Protein AF-A0A133V1S7-F1 (afdb_monomer_lite)

pLDDT: mean 77.65, std 17.3, range [42.25, 97.69]

Structure (mmCIF, N/CA/C/O backbone):
data_AF-A0A133V1S7-F1
#
_entry.id   AF-A0A133V1S7-F1
#
loop_
_atom_site.group_PDB
_atom_site.id
_atom_site.type_symbol
_atom_site.label_atom_id
_atom_site.label_alt_id
_atom_site.label_comp_id
_atom_site.label_asym_id
_atom_site.label_entity_id
_atom_site.label_seq_id
_atom_site.pdbx_PDB_ins_code
_atom_site.Cartn_x
_atom_site.Cartn_y
_atom_site.Cartn_z
_atom_site.occupancy
_atom_site.B_iso_or_equiv
_atom_site.auth_seq_id
_atom_site.auth_comp_id
_atom_site.auth_asym_id
_atom_site.auth_atom_id
_atom_site.pdbx_PDB_model_num
ATOM 1 N N . MET A 1 1 ? -3.676 -13.227 12.663 1.00 74.06 1 MET A N 1
ATOM 2 C CA . MET A 1 1 ? -4.029 -13.699 11.305 1.00 74.06 1 MET A CA 1
ATOM 3 C C . MET A 1 1 ? -3.963 -12.488 10.399 1.00 74.06 1 MET A C 1
ATOM 5 O O . MET A 1 1 ? -4.548 -11.480 10.767 1.00 74.06 1 MET A O 1
ATOM 9 N N . TYR A 1 2 ? -3.207 -12.548 9.304 1.00 82.75 2 TYR A N 1
ATOM 10 C CA . TYR A 1 2 ? -3.048 -11.411 8.394 1.00 82.75 2 TYR A CA 1
ATOM 11 C C . TYR A 1 2 ? -4.013 -11.534 7.215 1.00 82.75 2 TYR A C 1
ATOM 13 O O . TYR A 1 2 ? -4.240 -12.637 6.717 1.00 82.75 2 TYR A O 1
ATOM 21 N N . SER A 1 3 ? -4.557 -10.402 6.777 1.00 88.88 3 SER A N 1
ATOM 22 C CA . SER A 1 3 ? -5.368 -10.289 5.564 1.00 88.88 3 SER A CA 1
ATOM 23 C C . SER A 1 3 ? -4.608 -9.449 4.547 1.00 88.88 3 SER A C 1
ATOM 25 O O . SER A 1 3 ? -4.098 -8.385 4.888 1.00 88.88 3 SER A O 1
ATOM 27 N N . TYR A 1 4 ? -4.552 -9.913 3.301 1.00 90.75 4 TYR A N 1
ATOM 28 C CA . TYR A 1 4 ? -3.858 -9.220 2.217 1.00 90.75 4 TYR A CA 1
ATOM 29 C C . TYR A 1 4 ? -4.866 -8.587 1.260 1.00 90.75 4 TYR A C 1
ATOM 31 O O . TYR A 1 4 ? -5.846 -9.222 0.869 1.00 90.75 4 TYR A O 1
ATOM 39 N N . VAL A 1 5 ? -4.609 -7.339 0.869 1.00 89.44 5 VAL A N 1
ATOM 40 C CA . VAL A 1 5 ? -5.411 -6.604 -0.113 1.00 89.44 5 VAL A CA 1
ATOM 41 C C . VAL A 1 5 ? -4.484 -6.118 -1.217 1.00 89.44 5 VAL A C 1
ATOM 43 O O . VAL A 1 5 ? -3.595 -5.308 -0.975 1.00 89.44 5 VAL A O 1
ATOM 46 N N . PHE A 1 6 ? -4.713 -6.596 -2.438 1.00 90.94 6 PHE A N 1
ATOM 47 C CA . PHE A 1 6 ? -3.946 -6.191 -3.612 1.00 90.94 6 PHE A CA 1
ATOM 48 C C . PHE A 1 6 ? -4.680 -5.074 -4.353 1.00 90.94 6 PHE A C 1
ATOM 50 O O . PHE A 1 6 ? -5.804 -5.258 -4.821 1.00 90.94 6 PHE A O 1
ATOM 57 N N . LEU A 1 7 ? -4.040 -3.912 -4.485 1.00 89.88 7 LEU A N 1
ATOM 58 C CA . LEU A 1 7 ? -4.552 -2.803 -5.291 1.00 89.88 7 LEU A CA 1
ATOM 59 C C . LEU A 1 7 ? -3.862 -2.825 -6.656 1.00 89.88 7 LEU A C 1
ATOM 61 O O . LEU A 1 7 ? -2.716 -2.405 -6.784 1.00 89.88 7 LEU A O 1
ATOM 65 N N . ILE A 1 8 ? -4.560 -3.306 -7.684 1.00 89.00 8 ILE A N 1
ATOM 66 C CA . ILE A 1 8 ? -4.006 -3.486 -9.034 1.00 89.00 8 ILE A CA 1
ATOM 67 C C . ILE A 1 8 ? -4.582 -2.427 -9.976 1.00 89.00 8 ILE A C 1
ATOM 69 O O . ILE A 1 8 ? -5.782 -2.162 -9.988 1.00 89.00 8 ILE A O 1
ATOM 73 N N . GLY A 1 9 ? -3.724 -1.811 -10.787 1.00 86.00 9 GLY A N 1
ATOM 74 C CA . GLY A 1 9 ? -4.143 -0.848 -11.801 1.00 86.00 9 GLY A CA 1
ATOM 75 C C . GLY A 1 9 ? -2.969 -0.093 -12.417 1.00 86.00 9 GLY A C 1
ATOM 76 O O . GLY A 1 9 ? -1.860 -0.112 -11.882 1.00 86.00 9 GLY A O 1
ATOM 77 N N . ARG A 1 10 ? -3.211 0.607 -13.531 1.00 85.00 10 ARG A N 1
ATOM 78 C CA . ARG A 1 10 ? -2.174 1.358 -14.265 1.00 85.00 10 ARG A CA 1
ATOM 79 C C . ARG A 1 10 ? -1.510 2.452 -13.402 1.00 85.00 10 ARG A C 1
ATOM 81 O O . ARG A 1 10 ? -2.129 2.939 -12.447 1.00 85.00 10 ARG A O 1
ATOM 88 N N . PRO A 1 11 ? -0.259 2.860 -13.687 1.00 84.19 11 PRO A N 1
ATOM 89 C CA . PRO A 1 11 ? 0.342 4.036 -13.056 1.00 84.19 11 PRO A CA 1
ATOM 90 C C . PRO A 1 11 ? -0.596 5.251 -13.141 1.00 84.19 11 PRO A C 1
ATOM 92 O O . PRO A 1 11 ? -1.276 5.444 -14.145 1.00 84.19 11 PRO A O 1
ATOM 95 N N . GLY A 1 12 ? -0.707 6.020 -12.055 1.00 85.75 12 GLY A N 1
ATOM 96 C CA . GLY A 1 12 ? -1.610 7.177 -11.981 1.00 85.75 12 GLY A CA 1
ATOM 97 C C . GLY A 1 12 ? -3.103 6.869 -11.773 1.00 85.75 12 GLY A C 1
ATOM 98 O O . GLY A 1 12 ? -3.875 7.800 -11.582 1.00 85.75 12 GLY A O 1
ATOM 99 N N . CYS A 1 13 ? -3.546 5.603 -11.717 1.00 91.06 13 CYS A N 1
ATOM 100 C CA . CYS A 1 13 ? -4.977 5.267 -11.576 1.00 91.06 13 CYS A CA 1
ATOM 101 C C . CYS A 1 13 ? -5.574 5.469 -10.162 1.00 91.06 13 CYS A C 1
ATOM 103 O O . CYS A 1 13 ? -6.667 4.985 -9.884 1.00 91.06 13 CYS A O 1
ATOM 105 N N . GLY A 1 14 ? -4.855 6.122 -9.243 1.00 92.81 14 GLY A N 1
ATOM 106 C CA . GLY A 1 14 ? -5.381 6.476 -7.918 1.00 92.81 14 GLY A CA 1
ATOM 107 C C . GLY A 1 14 ? -5.288 5.403 -6.824 1.00 92.81 14 GLY A C 1
ATOM 108 O O . GLY A 1 14 ? -5.865 5.594 -5.759 1.00 92.81 14 GLY A O 1
ATOM 109 N N . LYS A 1 15 ? -4.537 4.306 -7.013 1.00 93.12 15 LYS A N 1
ATOM 110 C CA . LYS A 1 15 ? -4.368 3.244 -5.989 1.00 93.12 15 LYS A CA 1
ATOM 111 C C . LYS A 1 15 ? -3.949 3.779 -4.619 1.00 93.12 15 LYS A C 1
ATOM 113 O O . LYS A 1 15 ? -4.497 3.354 -3.612 1.00 93.12 15 LYS A O 1
ATOM 118 N N . SER A 1 16 ? -3.021 4.739 -4.582 1.00 90.94 16 SER A N 1
ATOM 119 C CA . SER A 1 16 ? -2.577 5.369 -3.333 1.00 90.94 16 SER A CA 1
ATOM 120 C C . SER A 1 16 ? -3.732 6.063 -2.605 1.00 90.94 16 SER A C 1
ATOM 122 O O . SER A 1 16 ? -3.843 5.950 -1.391 1.00 90.94 16 SER A O 1
ATOM 124 N N . VAL A 1 17 ? -4.629 6.733 -3.339 1.00 95.00 17 VAL A N 1
ATOM 125 C CA . VAL A 1 17 ? -5.819 7.388 -2.768 1.00 95.00 17 VAL A CA 1
ATOM 126 C C . VAL A 1 17 ? -6.775 6.344 -2.193 1.00 95.00 17 VAL A C 1
ATOM 128 O O . VAL A 1 17 ? -7.230 6.494 -1.062 1.00 95.00 17 VAL A O 1
ATOM 131 N N . VAL A 1 18 ? -7.017 5.257 -2.933 1.00 95.19 18 VAL A N 1
ATOM 132 C CA . VAL A 1 18 ? -7.846 4.134 -2.469 1.00 95.19 18 VAL A CA 1
ATOM 133 C C . VAL A 1 18 ? -7.258 3.497 -1.209 1.00 95.19 18 VAL A C 1
ATOM 135 O O . VAL A 1 18 ? -7.992 3.274 -0.253 1.00 95.19 18 VAL A O 1
ATOM 138 N N . TYR A 1 19 ? -5.942 3.260 -1.169 1.00 94.06 19 TYR A N 1
ATOM 139 C CA . TYR A 1 19 ? -5.251 2.750 0.018 1.00 94.06 19 TYR A CA 1
ATOM 140 C C . TYR A 1 19 ? -5.491 3.642 1.241 1.00 94.06 19 TYR A C 1
ATOM 142 O O . TYR A 1 19 ? -5.832 3.130 2.309 1.00 94.06 19 TYR A O 1
ATOM 150 N N . HIS A 1 20 ? -5.328 4.961 1.094 1.00 95.12 20 HIS A N 1
ATOM 151 C CA . HIS A 1 20 ? -5.505 5.904 2.197 1.00 95.12 20 HIS A CA 1
ATOM 152 C C . HIS A 1 20 ? -6.951 5.938 2.705 1.00 95.12 20 HIS A C 1
ATOM 154 O O . HIS A 1 20 ? -7.157 5.864 3.916 1.00 95.12 20 HIS A O 1
ATOM 160 N N . ASP A 1 21 ? -7.942 6.009 1.810 1.00 97.31 21 ASP A N 1
ATOM 161 C CA . ASP A 1 21 ? -9.358 6.043 2.204 1.00 97.31 21 ASP A CA 1
ATOM 162 C C . ASP A 1 21 ? -9.802 4.715 2.840 1.00 97.31 21 ASP A C 1
ATOM 164 O O . ASP A 1 21 ? -10.416 4.708 3.906 1.00 97.31 21 ASP A O 1
ATOM 168 N N . LEU A 1 22 ? -9.420 3.579 2.245 1.00 95.69 22 LEU A N 1
ATOM 169 C CA . LEU A 1 22 ? -9.732 2.252 2.780 1.00 95.69 22 LEU A CA 1
ATOM 170 C C . LEU A 1 22 ? -9.112 2.049 4.166 1.00 95.69 22 LEU A C 1
ATOM 172 O O . LEU A 1 22 ? -9.814 1.683 5.106 1.00 95.69 22 LEU A O 1
ATOM 176 N N . SER A 1 23 ? -7.813 2.325 4.302 1.00 95.50 23 SER A N 1
ATOM 177 C CA . SER A 1 23 ? -7.086 2.174 5.568 1.00 95.50 23 SER A CA 1
ATOM 178 C C . SER A 1 23 ? -7.710 3.017 6.673 1.00 95.50 23 SER A C 1
ATOM 180 O O . SER A 1 23 ? -7.950 2.520 7.773 1.00 95.50 23 SER A O 1
ATOM 182 N N . LYS A 1 24 ? -8.032 4.279 6.363 1.00 97.25 24 LYS A N 1
ATOM 183 C CA . LYS A 1 24 ? -8.683 5.194 7.300 1.00 97.25 24 LYS A CA 1
ATOM 184 C C . LYS A 1 24 ? -10.031 4.646 7.770 1.00 97.25 24 LYS A C 1
ATOM 186 O O . LYS A 1 24 ? -10.254 4.557 8.973 1.00 97.25 24 LYS A O 1
ATOM 191 N N . ARG A 1 25 ? -10.899 4.219 6.847 1.00 97.62 25 ARG A N 1
ATOM 192 C CA . ARG A 1 25 ? -12.231 3.683 7.183 1.00 97.62 25 ARG A CA 1
ATOM 193 C C .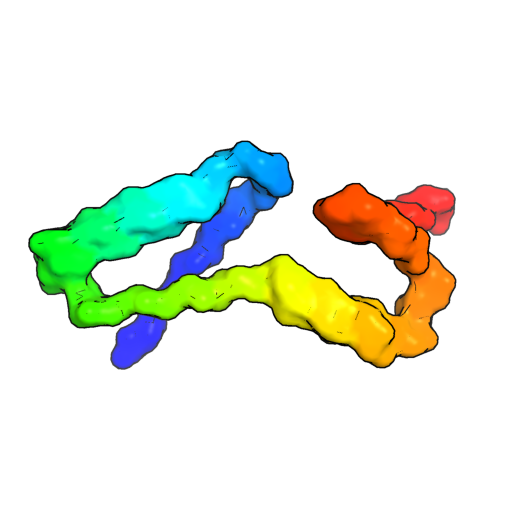 ARG A 1 25 ? -12.163 2.413 8.028 1.00 97.62 25 ARG A C 1
ATOM 195 O O . ARG A 1 25 ? -12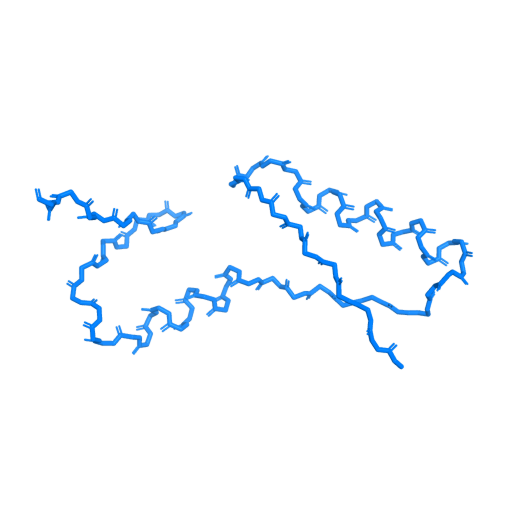.966 2.259 8.944 1.00 97.62 25 ARG A O 1
ATOM 202 N N . LEU A 1 26 ? -11.226 1.509 7.735 1.00 96.12 26 LEU A N 1
ATOM 203 C CA . LEU A 1 26 ? -11.067 0.265 8.495 1.00 96.12 26 LEU A CA 1
ATOM 204 C C . LEU A 1 26 ? -10.580 0.530 9.929 1.00 96.12 26 LEU A C 1
ATOM 206 O O . LEU A 1 26 ? -11.095 -0.085 10.865 1.00 96.12 26 LEU A O 1
ATOM 210 N N . LEU A 1 27 ? -9.640 1.465 10.101 1.00 96.38 27 LEU A N 1
ATOM 211 C CA . LEU A 1 27 ? -9.131 1.871 11.415 1.00 96.38 27 LEU A CA 1
ATOM 212 C C . LEU A 1 27 ? -10.188 2.638 12.225 1.00 96.38 27 LEU A C 1
ATOM 214 O O . LEU A 1 27 ? -10.454 2.292 13.374 1.00 96.38 27 LEU A O 1
ATOM 218 N N .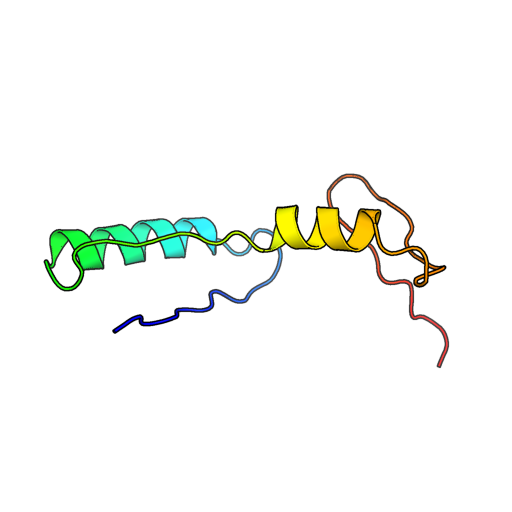 GLU A 1 28 ? -10.842 3.640 11.630 1.00 97.69 28 GLU A N 1
ATOM 219 C CA . GLU A 1 28 ? -11.905 4.421 12.290 1.00 97.69 28 GLU A CA 1
ATOM 220 C C . GLU A 1 28 ? -13.115 3.548 12.650 1.00 97.69 28 GLU A C 1
ATOM 222 O O . GLU A 1 28 ? -13.723 3.723 13.708 1.00 97.69 28 GLU A O 1
ATOM 227 N N . GLY A 1 29 ? -13.426 2.562 11.804 1.00 97.44 29 GLY A N 1
ATOM 228 C CA . GLY A 1 29 ? -14.451 1.552 12.057 1.00 97.44 29 GLY A CA 1
ATOM 229 C C . GLY A 1 29 ? -14.055 0.483 13.080 1.00 97.44 29 GLY A C 1
ATOM 230 O O . GLY A 1 29 ? -14.887 -0.369 13.388 1.00 97.44 29 GLY A O 1
ATOM 231 N N . LYS A 1 30 ? -12.818 0.508 13.606 1.00 96.19 30 LYS A N 1
ATOM 232 C CA . LYS A 1 30 ? -12.258 -0.495 14.534 1.00 96.19 30 LYS A CA 1
ATOM 233 C C . LYS A 1 30 ? -12.350 -1.934 14.008 1.00 96.19 30 LYS A C 1
ATOM 235 O O . LYS A 1 30 ? -12.535 -2.872 14.778 1.00 96.19 30 LYS A O 1
ATOM 240 N N . LEU A 1 31 ? -12.245 -2.102 12.689 1.00 95.31 31 LEU A N 1
ATOM 241 C CA . LEU A 1 31 ? -12.257 -3.414 12.032 1.00 95.31 31 LEU A CA 1
ATOM 242 C C . LEU A 1 31 ? -10.861 -4.045 11.981 1.00 95.31 31 LEU A C 1
ATOM 244 O O . LEU A 1 31 ? -10.741 -5.258 11.823 1.00 95.31 31 LEU A O 1
ATOM 248 N N . ILE A 1 32 ? -9.822 -3.218 12.103 1.00 94.56 32 ILE A N 1
ATOM 249 C CA . ILE A 1 32 ? -8.413 -3.609 12.177 1.00 94.56 32 ILE A CA 1
ATOM 250 C C . ILE A 1 32 ? -7.704 -2.745 13.226 1.00 94.56 32 ILE A C 1
ATOM 252 O O . ILE A 1 32 ? -8.126 -1.618 13.488 1.00 94.56 32 ILE A O 1
ATOM 256 N N . GLU A 1 33 ? -6.619 -3.261 13.798 1.00 94.31 33 GLU A N 1
ATOM 257 C CA . GLU A 1 33 ? -5.758 -2.519 14.732 1.00 94.31 33 GLU A CA 1
ATOM 258 C C . GLU A 1 33 ? -4.631 -1.778 14.001 1.00 94.31 33 GLU A C 1
ATOM 260 O O . GLU A 1 33 ? -4.257 -0.671 14.380 1.00 94.31 33 GLU A O 1
ATOM 265 N N . GLU A 1 34 ? -4.125 -2.367 12.916 1.00 93.50 34 GLU A N 1
ATOM 266 C CA . GLU A 1 34 ? -3.016 -1.834 12.133 1.00 93.50 34 GLU A CA 1
ATOM 267 C C . GLU A 1 34 ? -3.153 -2.175 10.645 1.00 93.50 34 GLU A C 1
ATOM 269 O O . GLU A 1 34 ? -3.874 -3.092 10.248 1.00 93.50 34 GLU A O 1
ATOM 274 N N . THR A 1 35 ? -2.444 -1.417 9.812 1.00 93.25 35 THR A N 1
ATOM 275 C CA . THR A 1 35 ? -2.298 -1.662 8.375 1.00 93.25 35 THR A CA 1
ATOM 276 C C . THR A 1 35 ? -0.873 -1.328 7.957 1.00 93.25 35 THR A C 1
ATOM 278 O O . THR A 1 35 ? -0.284 -0.357 8.441 1.00 93.25 35 THR A O 1
ATOM 281 N N . THR A 1 36 ? -0.314 -2.118 7.046 1.00 91.12 36 THR A N 1
ATOM 282 C CA . THR A 1 36 ? 1.031 -1.911 6.507 1.00 91.12 36 THR A CA 1
ATOM 283 C C . THR A 1 36 ? 0.942 -1.789 4.997 1.00 91.12 36 THR A C 1
ATOM 285 O O . THR A 1 36 ? 0.441 -2.686 4.318 1.00 91.12 36 THR A O 1
ATOM 288 N N . ARG A 1 37 ? 1.460 -0.683 4.457 1.00 88.88 37 ARG A N 1
ATOM 289 C CA . ARG A 1 37 ? 1.655 -0.545 3.015 1.00 88.88 37 ARG A CA 1
ATOM 290 C C . ARG A 1 37 ? 2.963 -1.206 2.622 1.00 88.88 37 ARG A C 1
ATOM 292 O O . ARG A 1 37 ? 4.023 -0.777 3.068 1.00 88.88 37 ARG A O 1
ATOM 299 N N . ILE A 1 38 ? 2.869 -2.177 1.729 1.00 83.50 38 ILE A N 1
ATOM 300 C CA . ILE A 1 38 ? 4.006 -2.685 0.969 1.00 83.50 38 ILE A CA 1
ATOM 301 C C . ILE A 1 38 ? 3.890 -2.033 -0.409 1.00 83.50 38 ILE A C 1
ATOM 303 O O . ILE A 1 38 ? 2.885 -2.211 -1.094 1.00 83.50 38 ILE A O 1
ATOM 307 N N . ASP A 1 39 ? 4.835 -1.156 -0.749 1.00 76.88 39 ASP A N 1
ATOM 308 C CA . ASP A 1 39 ? 4.909 -0.579 -2.091 1.00 76.88 39 ASP A CA 1
ATOM 309 C C . ASP A 1 39 ? 5.884 -1.416 -2.907 1.00 76.88 39 ASP A C 1
ATOM 311 O O . ASP A 1 39 ? 7.093 -1.372 -2.683 1.00 76.88 39 ASP A O 1
ATOM 315 N N . ASP A 1 40 ? 5.341 -2.203 -3.827 1.00 70.81 40 ASP A N 1
ATOM 316 C CA . ASP A 1 40 ? 6.137 -3.131 -4.618 1.00 70.81 40 ASP A CA 1
ATOM 317 C C . ASP A 1 40 ? 7.047 -2.390 -5.603 1.00 70.81 40 ASP A C 1
ATOM 319 O O . ASP A 1 40 ? 8.038 -2.950 -6.049 1.00 70.81 40 ASP A O 1
ATOM 323 N N . PHE A 1 41 ? 6.766 -1.129 -5.953 1.00 72.06 41 PHE A N 1
ATOM 324 C CA . PHE A 1 41 ? 7.499 -0.461 -7.027 1.00 72.06 41 PHE A CA 1
ATOM 325 C C . PHE A 1 41 ? 8.984 -0.203 -6.696 1.00 72.06 41 PHE A C 1
ATOM 327 O O . PHE A 1 41 ? 9.823 -0.614 -7.498 1.00 72.06 41 PHE A O 1
ATOM 334 N N . PRO A 1 42 ? 9.364 0.392 -5.545 1.00 71.50 42 PRO A N 1
ATOM 335 C CA . PRO A 1 42 ? 10.774 0.524 -5.167 1.00 71.50 42 PRO A CA 1
ATOM 336 C C . PRO A 1 42 ? 11.477 -0.826 -4.984 1.00 71.50 42 PRO A C 1
ATOM 338 O O . PRO A 1 42 ? 12.618 -0.978 -5.407 1.00 71.50 42 PRO A O 1
ATOM 341 N N . ILE A 1 43 ? 10.779 -1.810 -4.406 1.00 76.62 43 ILE A N 1
ATOM 342 C CA . ILE A 1 43 ? 11.313 -3.160 -4.173 1.00 76.62 43 ILE A CA 1
ATOM 343 C C . ILE A 1 43 ? 11.612 -3.844 -5.511 1.00 76.62 43 ILE A C 1
ATOM 345 O O . ILE A 1 43 ? 12.704 -4.363 -5.720 1.00 76.62 43 ILE A O 1
ATOM 349 N N . LEU A 1 44 ? 10.667 -3.793 -6.451 1.00 71.50 44 LEU A N 1
ATOM 350 C CA . LEU A 1 44 ? 10.850 -4.318 -7.800 1.00 71.50 44 LEU A CA 1
ATOM 351 C C . LEU A 1 44 ? 11.962 -3.574 -8.540 1.00 71.50 44 LEU A C 1
ATOM 353 O O . LEU A 1 44 ? 12.733 -4.215 -9.241 1.00 71.50 44 LEU A O 1
ATOM 357 N N . GLN A 1 45 ? 12.091 -2.252 -8.376 1.00 74.62 45 GLN A N 1
ATOM 358 C CA . GLN A 1 45 ? 13.208 -1.506 -8.967 1.00 74.62 45 GLN A CA 1
ATOM 359 C C . GLN A 1 45 ? 14.571 -1.953 -8.431 1.00 74.62 45 GLN A C 1
ATOM 361 O O . GLN A 1 45 ? 15.533 -1.987 -9.195 1.00 74.62 45 GLN A O 1
ATOM 366 N N . GLU A 1 46 ? 14.670 -2.269 -7.142 1.00 76.12 46 GLU A N 1
ATOM 367 C CA . GLU A 1 46 ? 15.907 -2.748 -6.526 1.00 76.12 46 GLU A CA 1
ATOM 368 C C . GLU A 1 46 ? 16.252 -4.164 -6.999 1.00 76.12 46 GLU A C 1
ATOM 370 O O . GLU A 1 46 ? 17.352 -4.377 -7.506 1.00 76.12 46 GLU A O 1
ATOM 375 N N . ILE A 1 47 ? 15.280 -5.083 -6.974 1.00 76.44 47 ILE A N 1
ATOM 376 C CA . ILE A 1 47 ? 15.436 -6.444 -7.514 1.00 76.44 47 ILE A CA 1
ATOM 377 C C . ILE A 1 47 ? 15.869 -6.393 -8.985 1.00 76.44 47 ILE A C 1
ATOM 379 O O . ILE A 1 47 ? 16.826 -7.055 -9.374 1.00 76.44 47 ILE A O 1
ATOM 383 N N . LEU A 1 48 ? 15.210 -5.564 -9.800 1.00 70.81 48 LEU A N 1
ATOM 384 C CA . LEU A 1 48 ? 15.537 -5.405 -11.220 1.00 70.81 48 LEU A CA 1
ATOM 385 C C . LEU A 1 48 ? 16.899 -4.744 -11.460 1.00 70.81 48 LEU A C 1
ATOM 387 O O . LEU A 1 48 ? 17.504 -4.977 -12.500 1.00 70.81 48 LEU A O 1
ATOM 391 N N . ARG A 1 49 ? 17.385 -3.903 -10.540 1.00 71.75 49 ARG A N 1
ATOM 392 C CA . ARG A 1 49 ? 18.729 -3.312 -10.631 1.00 71.75 49 ARG A CA 1
ATOM 393 C C . ARG A 1 49 ? 19.817 -4.358 -10.388 1.00 71.75 49 ARG A C 1
ATOM 395 O O . ARG A 1 49 ? 20.902 -4.244 -10.955 1.00 71.75 49 ARG A O 1
ATOM 402 N N . GLU A 1 50 ? 19.549 -5.318 -9.512 1.00 77.25 50 GLU A N 1
ATOM 403 C CA . GLU A 1 50 ? 20.486 -6.387 -9.156 1.00 77.25 50 GLU A CA 1
ATOM 404 C C . GLU A 1 50 ? 20.423 -7.583 -10.113 1.00 77.25 50 GLU A C 1
ATOM 406 O O . GLU A 1 50 ? 21.378 -8.361 -10.178 1.00 77.25 50 GLU A O 1
ATOM 411 N N . ASP A 1 51 ? 19.340 -7.702 -10.883 1.00 70.88 51 ASP A N 1
ATOM 412 C CA . ASP A 1 51 ? 19.182 -8.712 -11.921 1.00 70.88 51 ASP A CA 1
ATOM 413 C C . ASP A 1 51 ? 20.162 -8.467 -13.083 1.00 70.88 51 ASP A C 1
ATOM 415 O O . ASP A 1 51 ? 20.063 -7.495 -13.834 1.00 70.88 51 ASP A O 1
ATOM 419 N N . LY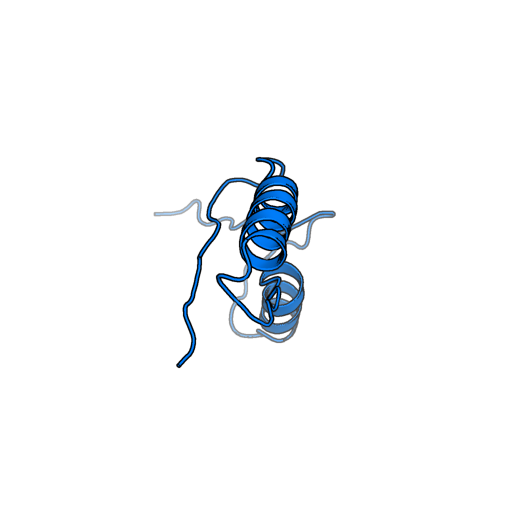S A 1 52 ? 21.145 -9.364 -13.207 1.00 66.00 52 LYS A N 1
ATOM 420 C CA . LYS A 1 52 ? 22.164 -9.362 -14.268 1.00 66.00 52 LYS A CA 1
ATOM 421 C C . LYS A 1 52 ? 21.835 -10.316 -15.417 1.00 66.00 52 LYS A C 1
ATOM 423 O O . LYS A 1 52 ? 22.558 -10.311 -16.410 1.00 66.00 52 LYS A O 1
ATOM 428 N N . GLU A 1 53 ? 20.794 -11.133 -15.272 1.00 68.00 53 GLU A N 1
ATOM 429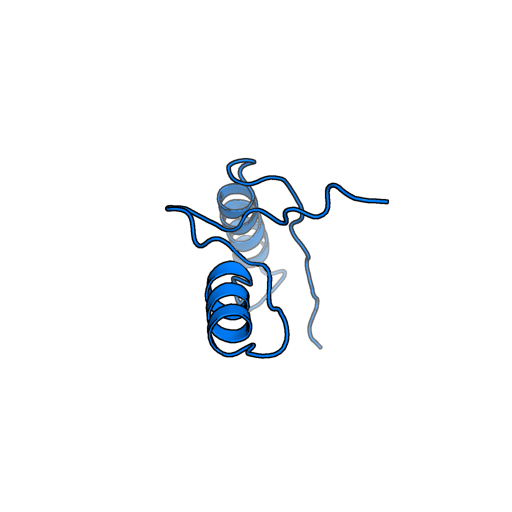 C CA . GLU A 1 53 ? 20.395 -12.158 -16.244 1.00 68.00 53 GLU A CA 1
ATOM 430 C C . GLU A 1 53 ? 19.389 -11.594 -17.265 1.00 68.00 53 GLU A C 1
ATOM 432 O O . GLU A 1 53 ? 19.296 -12.079 -18.395 1.00 68.00 53 GLU A O 1
ATOM 437 N N . LEU A 1 54 ? 18.659 -10.528 -16.914 1.00 58.91 54 LEU A N 1
ATOM 438 C CA . LEU A 1 54 ? 17.778 -9.808 -17.839 1.00 58.91 54 LEU A CA 1
ATOM 439 C C . LEU A 1 54 ? 18.565 -8.801 -18.702 1.00 58.91 54 LEU A C 1
ATOM 441 O O . LEU A 1 54 ? 18.665 -7.618 -18.387 1.00 58.91 54 LEU A O 1
ATOM 445 N N . GLU A 1 55 ? 19.075 -9.258 -19.852 1.00 53.66 55 GLU A N 1
ATOM 446 C CA . GLU A 1 55 ? 19.870 -8.461 -20.814 1.00 53.66 55 GLU A CA 1
ATOM 447 C C . GLU A 1 55 ? 19.160 -7.221 -21.421 1.00 53.66 55 GLU A C 1
ATOM 449 O O . GLU A 1 55 ? 19.800 -6.432 -22.120 1.00 53.66 55 GLU A O 1
ATOM 454 N N . LYS A 1 56 ? 17.844 -7.027 -21.231 1.00 53.94 56 LYS A N 1
ATOM 455 C CA . LYS A 1 56 ? 17.031 -6.131 -22.088 1.00 53.94 56 LYS A CA 1
ATOM 456 C C . LYS A 1 56 ? 16.099 -5.174 -21.341 1.00 53.94 56 LYS A C 1
ATOM 458 O O . LYS A 1 56 ? 14.913 -5.096 -21.647 1.00 53.94 56 LYS A O 1
ATOM 463 N N . HIS A 1 57 ? 16.633 -4.380 -20.415 1.00 54.88 57 HIS A N 1
ATOM 464 C CA . HIS A 1 57 ? 15.900 -3.251 -19.833 1.00 54.88 57 HIS A CA 1
ATOM 465 C C . HIS A 1 57 ? 16.584 -1.919 -20.148 1.00 54.88 57 HIS A C 1
ATOM 467 O O . HIS A 1 57 ? 17.700 -1.649 -19.707 1.00 54.88 57 HIS A O 1
ATOM 473 N N . VAL A 1 58 ? 15.896 -1.048 -20.893 1.00 54.00 58 VAL A N 1
ATOM 474 C CA . VAL A 1 58 ? 16.295 0.359 -21.017 1.00 54.00 58 VAL A CA 1
ATOM 475 C C . VAL A 1 58 ? 15.714 1.104 -19.818 1.00 54.00 58 VAL A C 1
ATOM 477 O O . VAL A 1 58 ? 14.500 1.280 -19.721 1.00 54.00 58 VAL A O 1
ATOM 480 N N . ASN A 1 59 ? 16.573 1.543 -18.896 1.00 51.47 59 ASN A N 1
ATOM 481 C CA . ASN A 1 59 ? 16.162 2.453 -17.828 1.00 51.47 59 ASN A CA 1
ATOM 482 C C . ASN A 1 59 ? 15.641 3.756 -18.455 1.00 51.47 59 ASN A C 1
ATOM 484 O O . ASN A 1 59 ? 16.395 4.474 -19.116 1.00 51.47 59 ASN A O 1
ATOM 488 N N . LYS A 1 60 ? 14.359 4.066 -18.246 1.00 55.38 60 LYS A N 1
ATOM 489 C CA . LYS A 1 60 ? 13.753 5.357 -18.597 1.00 55.38 60 LYS A CA 1
ATOM 490 C C . LYS A 1 60 ? 13.358 6.093 -17.322 1.00 55.38 60 LYS A C 1
ATOM 492 O O . LYS A 1 60 ? 13.008 5.483 -16.314 1.00 55.38 60 LYS A O 1
ATOM 497 N N . GLU A 1 61 ? 13.396 7.421 -17.357 1.00 44.19 61 GLU A N 1
ATOM 498 C CA . GLU A 1 61 ? 12.932 8.226 -16.227 1.00 44.19 61 GLU A CA 1
ATOM 499 C C . GLU A 1 61 ? 11.446 7.940 -15.944 1.00 44.19 61 GLU A C 1
ATOM 501 O O . GL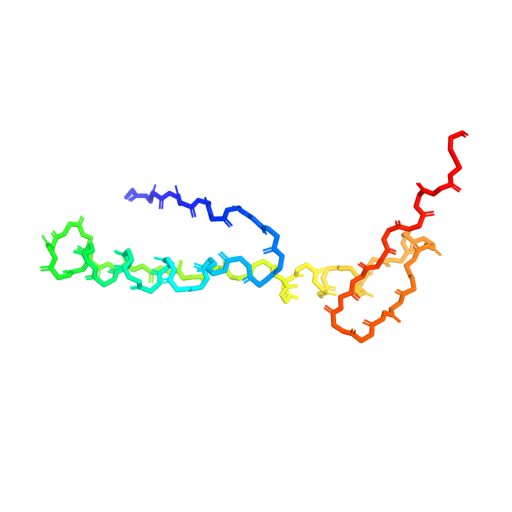U A 1 61 ? 10.585 8.145 -16.798 1.00 44.19 61 GLU A O 1
ATOM 506 N N . GLY A 1 62 ? 11.150 7.436 -14.740 1.00 56.66 62 GLY A N 1
ATOM 507 C CA . GLY A 1 62 ? 9.786 7.152 -14.278 1.00 56.66 62 GLY A CA 1
ATOM 508 C C . GLY A 1 62 ? 9.313 5.697 -14.397 1.00 56.66 62 GLY A C 1
ATOM 509 O O . GLY A 1 62 ? 8.168 5.421 -14.038 1.00 56.66 62 GLY A O 1
ATOM 510 N N . GLY A 1 63 ? 10.151 4.756 -14.847 1.00 59.25 63 GLY A N 1
ATOM 511 C CA . GLY A 1 63 ? 9.779 3.339 -14.895 1.00 59.25 63 GLY A CA 1
ATOM 512 C C . GLY A 1 63 ? 10.671 2.490 -15.795 1.00 59.25 63 GLY A C 1
ATOM 513 O O . GLY A 1 63 ? 11.824 2.819 -16.048 1.00 59.25 63 GLY A O 1
ATOM 514 N N . PHE A 1 64 ? 10.119 1.382 -16.278 1.00 54.56 64 PHE A N 1
ATOM 515 C CA . PHE A 1 64 ? 10.777 0.461 -17.201 1.00 54.56 64 PHE A CA 1
ATOM 516 C C . PHE A 1 64 ? 9.871 0.210 -18.410 1.00 54.56 64 PHE A C 1
ATOM 518 O O . PHE A 1 64 ? 8.644 0.220 -18.294 1.00 54.56 64 PHE A O 1
ATOM 525 N N . GLU A 1 65 ? 10.477 -0.004 -19.574 1.00 50.53 65 GLU A N 1
ATOM 526 C CA . GLU A 1 65 ? 9.792 -0.442 -20.789 1.00 50.53 65 GLU A CA 1
ATOM 527 C C . GLU A 1 65 ? 10.269 -1.859 -21.111 1.00 50.53 65 GLU A C 1
ATOM 529 O O . GLU A 1 65 ? 11.455 -2.073 -21.355 1.00 50.53 65 GLU A O 1
ATOM 534 N N . VAL A 1 66 ? 9.353 -2.831 -21.073 1.00 51.28 66 VAL A N 1
ATOM 535 C CA . VAL A 1 66 ? 9.630 -4.201 -21.522 1.00 51.28 66 VAL A CA 1
ATOM 536 C C . VAL A 1 66 ? 9.554 -4.193 -23.044 1.00 51.28 66 VAL A C 1
ATOM 538 O O . VAL A 1 66 ? 8.467 -4.093 -23.611 1.00 51.28 66 VAL A O 1
ATOM 541 N N . THR A 1 67 ? 10.699 -4.259 -23.719 1.00 51.06 67 THR A N 1
ATOM 542 C CA . THR A 1 67 ? 10.768 -4.260 -25.188 1.00 51.06 67 THR A CA 1
ATOM 543 C C . THR A 1 67 ? 10.641 -5.668 -25.771 1.00 51.06 67 THR A C 1
ATOM 545 O O . THR A 1 67 ? 11.407 -6.037 -26.663 1.00 51.06 67 THR A O 1
ATOM 548 N N . ASP A 1 68 ? 9.678 -6.461 -25.300 1.00 47.56 68 ASP A N 1
ATOM 549 C CA . ASP A 1 68 ? 9.312 -7.715 -25.969 1.00 47.56 68 ASP A CA 1
ATOM 550 C C . ASP A 1 68 ? 8.425 -7.401 -27.180 1.00 47.56 68 ASP A C 1
ATOM 552 O O . ASP A 1 68 ? 7.214 -7.609 -27.201 1.00 47.56 68 ASP A O 1
ATOM 556 N N . LEU A 1 69 ? 9.057 -6.855 -28.216 1.00 51.75 69 LEU A N 1
ATOM 557 C CA . LEU A 1 69 ? 8.541 -6.848 -29.578 1.00 51.75 69 LEU A CA 1
ATOM 558 C C . LEU A 1 69 ? 9.472 -7.729 -30.400 1.00 51.75 69 LEU A C 1
ATOM 560 O O . LEU A 1 69 ? 10.360 -7.189 -31.043 1.00 51.75 69 LEU A O 1
ATOM 564 N N . ASN A 1 70 ? 9.328 -9.052 -30.293 1.00 45.16 70 ASN A N 1
ATOM 565 C CA . ASN A 1 70 ? 9.677 -10.041 -31.325 1.00 45.16 70 ASN A CA 1
ATOM 566 C C . ASN A 1 70 ? 9.212 -11.432 -30.849 1.00 45.16 70 ASN A C 1
ATOM 568 O O . ASN A 1 70 ? 9.993 -12.188 -30.272 1.00 45.16 70 ASN A O 1
ATOM 572 N N . TYR A 1 71 ? 7.927 -11.728 -31.069 1.00 42.25 71 TYR A N 1
ATOM 573 C CA . TYR A 1 71 ? 7.473 -13.094 -31.352 1.00 42.25 71 TYR A CA 1
ATOM 574 C C . TYR A 1 71 ? 7.658 -13.358 -32.846 1.00 42.25 71 TYR A C 1
ATOM 576 O O . TYR A 1 71 ? 7.385 -12.415 -33.626 1.00 42.25 71 TYR A O 1
#

Organism: NCBI:txid1698272

Foldseek 3Di:
DDDDDDQDDDPPPCSVVVCVVVQVCCVVVVVDVDDDDDDCQVVVVVVVVPDPPPPDWDDDPPHTDDPPPDD

Sequence (71 aa):
MYSYVFLIGRPGCGKSVVYHDLSKRLLEGKLIEETTRIDDFPILQEILREDKELEKHVNKEGGFEVTDLNY

Secondary structure (DSSP, 8-state):
----------TTSSHHHHHHHHHHHHHHTTS-S------HHHHHHHHHHH--S---EEEETTEEEE-----

Radius of gyration: 16.84 Å; chains: 1; bounding box: 37×22×46 Å